Protein AF-A0AAW6PSE3-F1 (afdb_monomer_lite)

Radius of gyration: 17.86 Å; chains: 1; bounding box: 47×17×49 Å

Structure (mmCIF, N/CA/C/O backbone):
data_AF-A0AAW6PSE3-F1
#
_entry.id   AF-A0AAW6PSE3-F1
#
loop_
_atom_site.group_PDB
_atom_site.id
_atom_site.type_symbol
_atom_site.label_atom_id
_atom_site.label_alt_id
_atom_site.label_comp_id
_atom_site.label_asym_id
_atom_site.label_entity_id
_atom_site.label_seq_id
_atom_site.pdbx_PDB_ins_code
_atom_site.Cartn_x
_atom_site.Cartn_y
_atom_site.Cartn_z
_atom_site.occupancy
_atom_site.B_iso_or_equiv
_atom_site.auth_seq_id
_atom_site.auth_comp_id
_atom_site.auth_asym_id
_atom_site.auth_atom_id
_atom_site.pdbx_PDB_model_num
ATOM 1 N N . MET A 1 1 ? 29.779 0.490 32.573 1.00 57.25 1 MET A N 1
ATOM 2 C CA . MET A 1 1 ? 29.625 0.024 31.177 1.00 57.25 1 MET A CA 1
ATOM 3 C C . MET A 1 1 ? 28.152 -0.112 30.727 1.00 57.25 1 MET A C 1
ATOM 5 O O . MET A 1 1 ? 27.846 -1.081 30.048 1.00 57.25 1 MET A O 1
ATOM 9 N N . PRO A 1 2 ? 27.217 0.817 31.040 1.00 60.88 2 PRO A N 1
ATOM 10 C CA . PRO A 1 2 ? 25.818 0.685 30.593 1.00 60.88 2 PRO A CA 1
ATOM 11 C C . PRO A 1 2 ? 25.605 1.114 29.130 1.00 60.88 2 PRO A C 1
ATOM 13 O O . PRO A 1 2 ? 24.729 0.585 28.455 1.00 60.88 2 PRO A O 1
ATOM 16 N N . TYR A 1 3 ? 26.439 2.024 28.613 1.00 66.25 3 TYR A N 1
ATOM 17 C CA . TYR A 1 3 ? 26.326 2.543 27.243 1.00 66.25 3 TYR A CA 1
ATOM 18 C C . TYR A 1 3 ? 26.631 1.493 26.170 1.00 66.25 3 TYR A C 1
ATOM 20 O O . TYR A 1 3 ? 26.011 1.502 25.116 1.00 66.25 3 TYR A O 1
ATOM 28 N N . LEU A 1 4 ? 27.532 0.548 26.458 1.00 67.25 4 LEU A N 1
ATOM 29 C CA . LEU A 1 4 ? 27.878 -0.549 25.546 1.00 67.25 4 LEU A CA 1
ATOM 30 C C . LEU A 1 4 ? 26.681 -1.477 25.296 1.00 67.25 4 LEU A C 1
ATOM 32 O O . LEU A 1 4 ? 26.467 -1.918 24.174 1.00 67.25 4 LEU A O 1
ATOM 36 N N . LEU A 1 5 ? 25.872 -1.710 26.332 1.00 64.75 5 LEU A 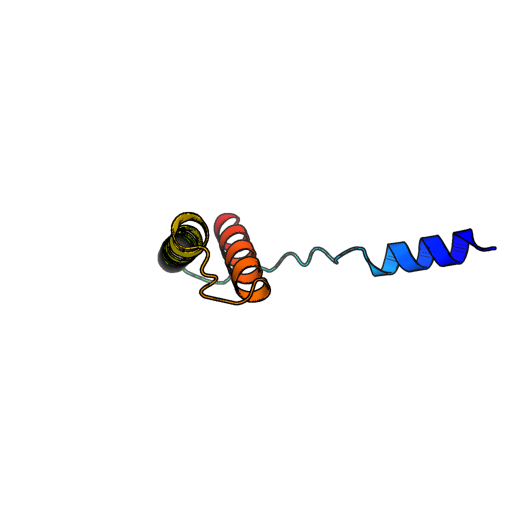N 1
ATOM 37 C CA . LEU A 1 5 ? 24.656 -2.521 26.261 1.00 64.75 5 LEU A CA 1
ATOM 38 C C . LEU A 1 5 ? 23.538 -1.780 25.504 1.00 64.75 5 LEU A C 1
ATOM 40 O O . LEU A 1 5 ? 22.811 -2.384 24.721 1.00 64.75 5 LEU A O 1
ATOM 44 N N . LEU A 1 6 ? 23.465 -0.456 25.673 1.00 64.50 6 LEU A N 1
ATOM 45 C CA . LEU A 1 6 ? 22.499 0.416 24.999 1.00 64.50 6 LEU A CA 1
ATOM 46 C C . LEU A 1 6 ? 22.797 0.575 23.493 1.00 64.50 6 LEU A C 1
ATOM 48 O O . LEU A 1 6 ? 21.876 0.577 22.682 1.00 64.50 6 LEU A O 1
ATOM 52 N N . VAL A 1 7 ? 24.078 0.622 23.109 1.00 68.25 7 VAL A N 1
ATOM 53 C CA . VAL A 1 7 ? 24.526 0.614 21.702 1.00 68.25 7 VAL A CA 1
ATOM 54 C C . VAL A 1 7 ? 24.244 -0.733 21.031 1.00 68.25 7 VAL A C 1
ATOM 56 O O . VAL A 1 7 ? 23.813 -0.762 19.880 1.00 68.25 7 VAL A O 1
ATOM 59 N N . LEU A 1 8 ? 24.432 -1.845 21.750 1.00 64.50 8 LEU A N 1
ATOM 60 C CA . LEU A 1 8 ? 24.155 -3.184 21.223 1.00 64.50 8 LEU A CA 1
ATOM 61 C C . LEU A 1 8 ? 22.660 -3.386 20.935 1.00 64.50 8 LEU A C 1
ATOM 63 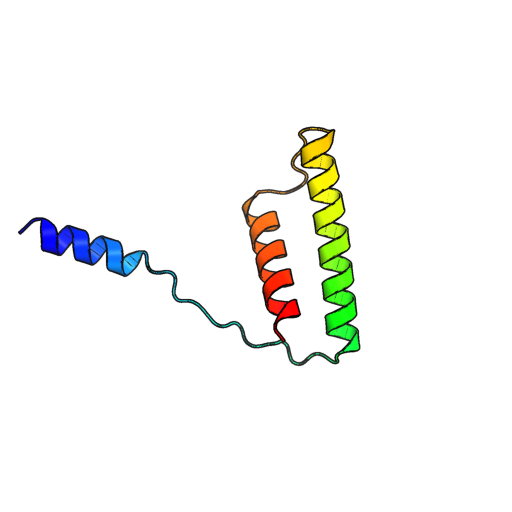O O . LEU A 1 8 ? 22.305 -3.954 19.908 1.00 64.50 8 LEU A O 1
ATOM 67 N N . LEU A 1 9 ? 21.788 -2.874 21.809 1.00 64.94 9 LEU A N 1
ATOM 68 C CA . LEU A 1 9 ? 20.336 -2.912 21.615 1.00 64.94 9 LEU A CA 1
ATOM 69 C C . LEU A 1 9 ? 19.903 -2.089 20.393 1.00 64.94 9 LEU A C 1
ATOM 71 O O . LEU A 1 9 ? 19.130 -2.580 19.579 1.00 64.94 9 LEU A O 1
ATOM 75 N N . PHE A 1 10 ? 20.466 -0.893 20.192 1.00 59.62 10 PHE A N 1
ATOM 76 C CA . PHE A 1 10 ? 20.161 -0.062 19.019 1.00 59.62 10 PHE A CA 1
ATOM 77 C C . PHE A 1 10 ? 20.605 -0.701 17.690 1.00 59.62 10 PHE A C 1
ATOM 79 O O . PHE A 1 10 ? 19.912 -0.568 16.683 1.00 59.62 10 PHE A O 1
ATOM 86 N N . ALA A 1 11 ? 21.724 -1.432 17.683 1.00 60.56 11 ALA A N 1
ATOM 87 C CA . ALA A 1 11 ? 22.239 -2.117 16.494 1.00 60.56 11 ALA A CA 1
ATOM 88 C C . ALA A 1 11 ? 21.407 -3.345 16.075 1.00 60.56 11 ALA A C 1
ATOM 90 O O . ALA A 1 11 ? 21.440 -3.734 14.912 1.00 60.56 11 ALA A O 1
ATOM 91 N N . LEU A 1 12 ? 20.635 -3.947 16.990 1.00 58.97 12 LEU A N 1
ATOM 92 C CA . LEU A 1 12 ? 19.686 -5.019 16.655 1.00 58.97 12 LEU A CA 1
ATOM 93 C C . LEU A 1 12 ? 18.349 -4.493 16.114 1.00 58.97 12 LEU A C 1
ATOM 95 O O . LEU A 1 12 ? 17.529 -5.284 15.659 1.00 58.97 12 LEU A O 1
ATOM 99 N N . HIS A 1 13 ? 18.095 -3.187 16.209 1.00 56.78 13 HIS A N 1
ATOM 100 C CA . HIS A 1 13 ? 16.824 -2.576 15.806 1.00 56.78 13 HIS A CA 1
ATOM 101 C C . HIS A 1 13 ? 16.939 -1.819 14.488 1.00 56.78 13 HIS A C 1
ATOM 103 O O . HIS A 1 13 ? 15.946 -1.262 14.034 1.00 56.78 13 HIS A O 1
ATOM 109 N N . THR A 1 14 ? 18.123 -1.775 13.867 1.00 59.06 14 THR A N 1
ATOM 110 C CA . THR A 1 14 ? 18.240 -1.262 12.504 1.00 59.06 14 THR A CA 1
ATOM 111 C C . THR A 1 14 ? 17.552 -2.256 11.575 1.00 59.06 14 THR A C 1
ATOM 113 O O . THR A 1 14 ? 18.077 -3.363 11.408 1.00 59.06 14 THR A O 1
ATOM 116 N N . PRO A 1 15 ? 16.395 -1.912 10.980 1.00 58.34 15 PRO A N 1
ATOM 117 C CA . PRO A 1 15 ? 15.797 -2.778 9.985 1.00 58.34 15 PRO A CA 1
ATOM 118 C C . PRO A 1 15 ? 16.805 -2.868 8.840 1.00 58.34 15 PRO A C 1
ATOM 120 O O . PRO A 1 15 ? 17.218 -1.848 8.283 1.00 58.34 15 PRO A O 1
ATOM 123 N N . LEU A 1 16 ? 17.263 -4.082 8.524 1.00 58.50 16 LEU A N 1
ATOM 124 C CA . LEU A 1 16 ? 17.962 -4.317 7.269 1.00 58.50 16 LEU A CA 1
ATOM 125 C C . LEU A 1 16 ? 16.988 -3.884 6.176 1.00 58.50 16 LEU A C 1
ATOM 127 O O . LEU A 1 16 ? 15.977 -4.554 5.960 1.00 58.50 16 LEU A O 1
ATOM 131 N N . ALA A 1 17 ? 17.271 -2.750 5.533 1.00 56.91 17 ALA A N 1
ATOM 132 C CA . ALA A 1 17 ? 16.561 -2.304 4.348 1.00 56.91 17 ALA A CA 1
ATOM 133 C C . ALA A 1 17 ? 16.803 -3.358 3.264 1.00 56.91 17 ALA A C 1
ATOM 135 O O . ALA A 1 17 ? 17.784 -3.319 2.523 1.00 56.91 17 ALA A O 1
ATOM 136 N N . SER A 1 18 ? 15.946 -4.372 3.256 1.00 58.62 18 SER A N 1
ATOM 137 C CA . SER A 1 18 ? 15.967 -5.427 2.264 1.00 58.62 18 SER A CA 1
ATOM 138 C C . SER A 1 18 ? 15.395 -4.799 1.010 1.00 58.62 18 SER A C 1
ATOM 140 O O . SER A 1 18 ? 14.181 -4.662 0.878 1.00 58.62 18 SER A O 1
ATOM 142 N N . ALA A 1 19 ? 16.280 -4.346 0.122 1.00 61.75 19 ALA A N 1
ATOM 143 C CA . ALA A 1 19 ? 15.897 -3.976 -1.227 1.00 61.75 19 ALA A CA 1
ATOM 144 C C . ALA A 1 19 ? 15.326 -5.238 -1.879 1.00 61.75 19 ALA A C 1
ATOM 146 O O . ALA A 1 19 ? 16.065 -6.117 -2.326 1.00 61.75 19 ALA A O 1
ATOM 147 N N . THR A 1 20 ? 14.003 -5.376 -1.831 1.00 70.88 20 THR A N 1
ATOM 148 C CA . THR A 1 20 ? 13.311 -6.450 -2.533 1.00 70.88 20 THR A CA 1
ATOM 149 C C . THR A 1 20 ? 13.594 -6.237 -4.013 1.00 70.88 20 THR A C 1
ATOM 151 O O . THR A 1 20 ? 13.552 -5.109 -4.496 1.00 70.88 20 THR A O 1
ATOM 154 N N . SER A 1 21 ? 13.968 -7.282 -4.743 1.00 82.06 21 SER A N 1
ATOM 155 C CA . SER A 1 21 ? 14.133 -7.152 -6.187 1.00 82.06 21 SER A CA 1
ATOM 156 C C . SER A 1 21 ? 12.775 -6.905 -6.839 1.00 82.06 21 SER A C 1
ATOM 158 O O . SER A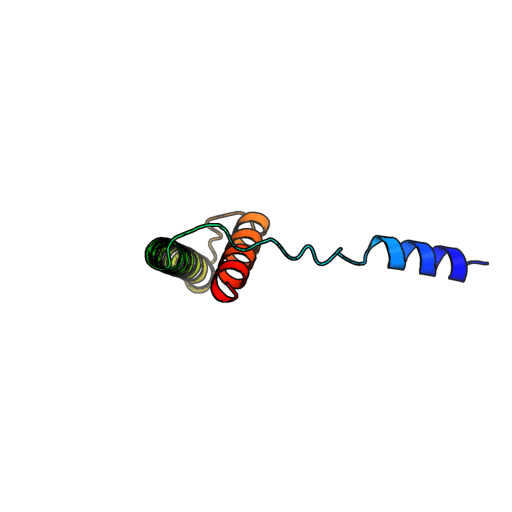 1 21 ? 11.728 -7.376 -6.379 1.00 82.06 21 SER A O 1
ATOM 160 N N . CYS A 1 22 ? 12.777 -6.144 -7.926 1.00 85.81 22 CYS A N 1
ATOM 161 C CA . CYS A 1 22 ? 11.588 -6.028 -8.749 1.00 85.81 22 CYS A CA 1
ATOM 162 C C . CYS A 1 22 ? 11.217 -7.406 -9.302 1.00 85.81 22 CYS A C 1
ATOM 164 O O . CYS A 1 22 ? 12.107 -8.161 -9.704 1.00 85.81 22 CYS A O 1
ATOM 166 N N . PRO A 1 23 ? 9.929 -7.777 -9.261 1.00 88.56 23 PRO A N 1
ATOM 167 C CA . PRO A 1 23 ? 9.496 -9.025 -9.862 1.00 88.56 23 PRO A CA 1
ATOM 168 C C . PRO A 1 23 ? 9.773 -8.990 -11.371 1.00 88.56 23 PRO A C 1
ATOM 170 O O . PRO A 1 23 ? 9.683 -7.933 -11.991 1.00 88.56 23 PRO A O 1
ATOM 173 N N . ASP A 1 24 ? 10.077 -10.148 -11.959 1.00 92.44 24 ASP A N 1
ATOM 174 C CA . ASP A 1 24 ? 10.328 -10.308 -13.402 1.00 92.44 24 ASP A CA 1
ATOM 175 C C . ASP A 1 24 ? 9.005 -10.294 -14.194 1.00 92.44 24 ASP A C 1
ATOM 177 O O . ASP A 1 24 ? 8.577 -11.273 -14.807 1.00 92.44 24 ASP A O 1
ATOM 181 N N . TRP A 1 25 ? 8.264 -9.200 -14.042 1.00 91.94 25 TRP A N 1
ATOM 182 C CA . TRP A 1 25 ? 6.945 -8.979 -14.615 1.00 91.94 25 TRP A CA 1
ATOM 183 C C . TRP A 1 25 ? 7.041 -8.113 -15.862 1.00 91.94 25 TRP A C 1
ATOM 185 O O . TRP A 1 25 ? 7.866 -7.208 -15.968 1.00 91.94 25 TRP A O 1
ATOM 195 N N . THR A 1 26 ? 6.118 -8.337 -16.792 1.00 93.44 26 THR A N 1
ATOM 196 C CA . THR A 1 26 ? 5.888 -7.372 -17.869 1.00 93.44 26 THR A CA 1
ATOM 197 C C . THR A 1 26 ? 5.348 -6.055 -17.290 1.00 93.44 26 THR A C 1
ATOM 199 O O . THR A 1 26 ? 4.647 -6.080 -16.271 1.00 93.44 26 THR A O 1
ATOM 202 N N . PRO A 1 27 ? 5.577 -4.905 -17.953 1.00 90.31 27 PRO A N 1
ATOM 203 C CA . PRO A 1 27 ? 5.040 -3.619 -17.501 1.00 90.31 27 PRO A CA 1
ATOM 204 C C . PRO A 1 27 ? 3.526 -3.648 -17.256 1.00 90.31 27 PRO A C 1
ATOM 206 O O . PRO A 1 27 ? 3.042 -3.147 -16.247 1.00 90.31 27 PRO A O 1
ATOM 209 N N . GLN A 1 28 ? 2.778 -4.341 -18.119 1.00 93.94 28 GLN A N 1
ATOM 210 C CA . GLN A 1 28 ? 1.326 -4.465 -17.998 1.00 93.94 28 GLN A CA 1
ATOM 211 C C . GLN A 1 28 ? 0.891 -5.224 -16.732 1.00 93.94 28 GLN A C 1
ATOM 213 O O . GLN A 1 28 ? -0.127 -4.886 -16.130 1.00 93.94 28 GLN A O 1
ATOM 218 N N . GLN A 1 29 ? 1.649 -6.240 -16.308 1.00 94.56 29 GLN A N 1
ATOM 219 C CA . GLN A 1 29 ? 1.380 -6.957 -15.057 1.00 94.56 29 GLN A CA 1
ATOM 220 C C . GLN A 1 29 ? 1.655 -6.070 -13.841 1.00 94.56 29 GLN A C 1
ATOM 222 O O . GLN A 1 29 ? 0.844 -6.038 -12.917 1.00 94.56 29 GLN A O 1
ATOM 227 N N . ALA A 1 30 ? 2.759 -5.318 -13.857 1.00 93.12 30 ALA A N 1
ATOM 228 C CA . ALA A 1 30 ? 3.083 -4.382 -12.786 1.00 93.12 30 ALA A CA 1
ATOM 229 C C . ALA A 1 30 ? 2.016 -3.284 -12.649 1.00 93.12 30 ALA A C 1
ATOM 231 O O . ALA A 1 30 ? 1.546 -3.012 -11.545 1.00 93.12 30 ALA A O 1
ATOM 232 N N . GLU A 1 31 ? 1.570 -2.704 -13.765 1.00 94.50 31 GLU A N 1
ATOM 233 C CA . GLU A 1 31 ? 0.498 -1.704 -13.782 1.00 94.50 31 GLU A CA 1
ATOM 234 C C . GLU A 1 31 ? -0.826 -2.256 -13.240 1.00 94.50 31 GLU A C 1
ATOM 236 O O . GLU A 1 31 ? -1.494 -1.587 -12.444 1.00 94.50 31 GLU A O 1
ATOM 241 N N . ALA A 1 32 ? -1.196 -3.480 -13.630 1.00 96.75 32 ALA A N 1
ATOM 242 C CA . ALA A 1 32 ? -2.408 -4.132 -13.146 1.00 96.75 32 ALA A CA 1
ATOM 243 C C . ALA A 1 32 ? -2.366 -4.360 -11.625 1.00 96.75 32 ALA A C 1
ATOM 245 O O . ALA A 1 32 ? -3.336 -4.045 -10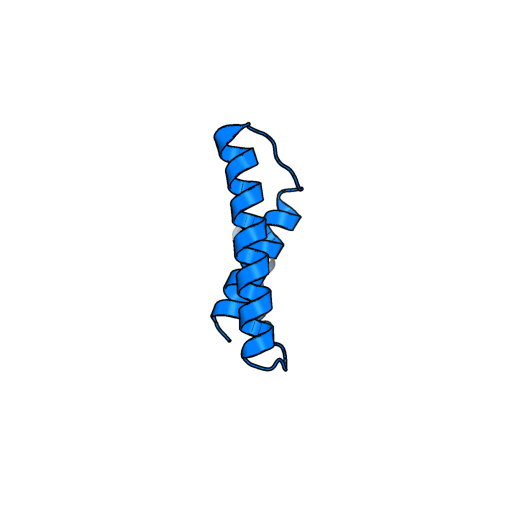.931 1.00 96.75 32 ALA A O 1
ATOM 246 N N . GLU A 1 33 ? -1.236 -4.836 -11.099 1.00 96.75 33 GLU A N 1
ATOM 247 C CA . GLU A 1 33 ? -1.056 -5.056 -9.662 1.00 96.75 33 GLU A CA 1
ATOM 248 C C . GLU A 1 33 ? -1.102 -3.734 -8.879 1.00 96.75 33 GLU A C 1
ATOM 250 O O . GLU A 1 33 ? -1.794 -3.615 -7.866 1.00 96.75 33 GLU A O 1
ATOM 255 N N . VAL A 1 34 ? -0.419 -2.695 -9.374 1.00 97.31 34 VAL A N 1
ATOM 256 C CA . VAL A 1 34 ? -0.449 -1.351 -8.774 1.00 97.31 34 VAL A CA 1
ATOM 257 C C . VAL A 1 34 ? -1.876 -0.805 -8.733 1.00 97.31 34 VAL A C 1
ATOM 259 O O . VAL A 1 34 ? -2.293 -0.244 -7.715 1.00 97.31 34 VAL A O 1
ATOM 262 N N . ALA A 1 35 ? -2.643 -0.970 -9.813 1.00 98.25 35 ALA A N 1
ATOM 263 C CA . ALA A 1 35 ? -4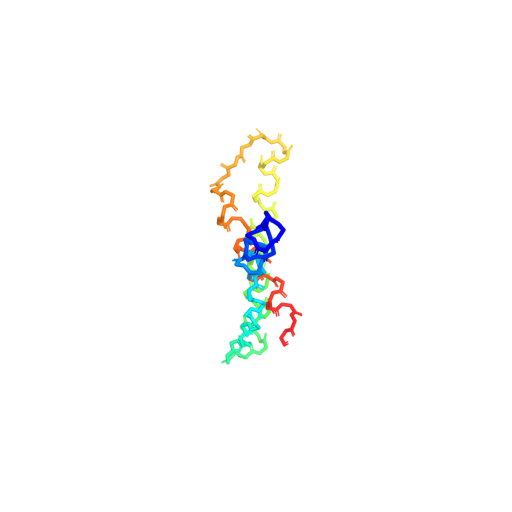.034 -0.537 -9.868 1.00 98.25 35 ALA A CA 1
ATOM 264 C C . ALA A 1 35 ? -4.906 -1.292 -8.852 1.00 98.25 35 ALA A C 1
ATOM 266 O O . ALA A 1 35 ? -5.693 -0.670 -8.131 1.00 98.25 35 ALA A O 1
ATOM 267 N N . GLN A 1 36 ? -4.733 -2.611 -8.743 1.00 98.56 36 GLN A N 1
ATOM 268 C CA . GLN A 1 36 ? -5.472 -3.440 -7.794 1.00 98.56 36 GLN A CA 1
ATOM 269 C C . GLN A 1 36 ? -5.159 -3.067 -6.336 1.00 98.56 36 GLN A C 1
ATOM 271 O O . GLN A 1 36 ? -6.080 -2.913 -5.524 1.00 98.56 36 GLN A O 1
ATOM 276 N N . LEU A 1 37 ? -3.880 -2.886 -5.995 1.00 98.44 37 LEU A N 1
ATOM 277 C CA . LEU A 1 37 ? -3.452 -2.489 -4.652 1.00 98.44 37 LEU A CA 1
ATOM 278 C C . LEU A 1 37 ? -4.010 -1.116 -4.273 1.00 98.44 37 LEU A C 1
ATOM 280 O O . LEU A 1 37 ? -4.561 -0.962 -3.184 1.00 98.44 37 LEU A O 1
ATOM 284 N N . ARG A 1 38 ? -3.954 -0.134 -5.184 1.00 98.69 38 ARG A N 1
ATOM 285 C CA . ARG A 1 38 ? -4.538 1.199 -4.956 1.00 98.69 38 ARG A CA 1
ATOM 286 C C . ARG A 1 38 ? -6.036 1.129 -4.680 1.00 98.69 38 ARG A C 1
ATOM 288 O O . ARG A 1 38 ? -6.502 1.753 -3.731 1.00 98.69 38 ARG A O 1
ATOM 295 N N . ALA A 1 39 ? -6.781 0.363 -5.474 1.00 98.81 39 ALA A N 1
ATOM 296 C CA . ALA A 1 39 ? -8.219 0.201 -5.274 1.00 98.81 39 ALA A CA 1
ATOM 297 C C . ALA A 1 39 ? -8.541 -0.481 -3.932 1.00 98.81 39 ALA A C 1
ATOM 299 O O . ALA A 1 39 ? -9.479 -0.091 -3.236 1.00 98.81 39 ALA A O 1
ATOM 300 N N . THR A 1 40 ? -7.741 -1.479 -3.551 1.00 98.75 40 THR A N 1
ATOM 301 C CA . THR A 1 40 ? -7.907 -2.213 -2.292 1.00 98.75 40 THR A CA 1
ATOM 302 C C . THR A 1 40 ? -7.663 -1.312 -1.085 1.00 98.75 40 THR A C 1
ATOM 304 O O . THR A 1 40 ? -8.521 -1.245 -0.203 1.00 98.75 40 THR A O 1
ATOM 307 N N . LEU A 1 41 ? -6.544 -0.582 -1.082 1.00 98.81 41 LEU A N 1
ATOM 308 C CA . LEU A 1 41 ? -6.192 0.362 -0.023 1.00 98.81 41 LEU A CA 1
ATOM 309 C C . LEU A 1 41 ? -7.234 1.475 0.096 1.00 98.81 41 LEU A C 1
ATOM 311 O O . LEU A 1 41 ? -7.728 1.710 1.190 1.00 98.81 41 LEU A O 1
ATOM 315 N N . ALA A 1 42 ? -7.666 2.067 -1.022 1.00 98.75 42 ALA A N 1
ATOM 316 C CA . ALA A 1 42 ? -8.686 3.116 -1.009 1.00 98.75 42 ALA A CA 1
ATOM 317 C C . ALA A 1 42 ? -10.007 2.652 -0.370 1.00 98.75 42 ALA A C 1
ATOM 319 O O . ALA A 1 42 ? -10.625 3.396 0.390 1.00 98.75 42 ALA A O 1
ATOM 320 N N . ARG A 1 43 ? -10.432 1.409 -0.635 1.00 98.75 43 ARG A N 1
ATOM 321 C CA . ARG A 1 43 ? -11.621 0.830 0.006 1.00 98.75 43 ARG A CA 1
ATOM 322 C C . ARG A 1 43 ? -11.420 0.665 1.513 1.00 98.75 43 ARG A C 1
ATOM 324 O O . ARG A 1 43 ? -12.330 0.960 2.283 1.00 98.75 43 ARG A O 1
ATOM 331 N N . TRP A 1 44 ? -10.266 0.162 1.941 1.00 98.75 44 TRP A N 1
ATOM 332 C CA . TRP A 1 44 ? -9.971 0.005 3.366 1.00 98.75 44 TRP A CA 1
ATOM 333 C C . TRP A 1 44 ? -9.906 1.357 4.083 1.00 98.75 44 TRP A C 1
ATOM 335 O O . TRP A 1 44 ? -10.539 1.510 5.127 1.00 98.75 44 TRP A O 1
ATOM 345 N N . ASP A 1 45 ? -9.246 2.345 3.477 1.00 98.75 45 ASP A N 1
ATOM 346 C CA . ASP A 1 45 ? -9.158 3.717 3.979 1.00 98.75 45 ASP A CA 1
ATOM 347 C C . ASP A 1 45 ? -10.552 4.345 4.119 1.00 98.75 45 ASP A C 1
ATOM 349 O O . ASP A 1 45 ? -10.857 4.958 5.142 1.00 98.75 45 ASP A O 1
ATOM 353 N N . GLU A 1 46 ? -11.438 4.164 3.133 1.00 98.69 46 GLU A N 1
ATOM 354 C CA . GLU A 1 46 ? -12.807 4.680 3.212 1.00 98.69 46 GLU A CA 1
ATOM 355 C C . GLU A 1 46 ? -13.568 4.090 4.407 1.00 98.69 46 GLU A C 1
ATOM 357 O O . GLU A 1 46 ? -14.192 4.833 5.170 1.00 98.69 46 GLU A O 1
ATOM 362 N N . HIS A 1 47 ? -13.519 2.770 4.593 1.00 98.69 47 HIS A N 1
ATOM 363 C CA . HIS A 1 47 ? -14.191 2.115 5.716 1.00 98.69 47 HIS A CA 1
ATOM 364 C C . HIS A 1 47 ? -13.612 2.555 7.062 1.00 98.69 47 HIS A C 1
ATOM 366 O O . HIS A 1 47 ? -14.371 2.863 7.985 1.00 98.69 47 HIS A O 1
ATOM 372 N N . TYR A 1 48 ? -12.290 2.663 7.166 1.00 98.31 48 TYR A N 1
ATOM 373 C CA . TYR A 1 48 ? -11.648 3.125 8.387 1.00 98.31 48 TYR A CA 1
ATOM 374 C C . TYR A 1 48 ? -12.035 4.574 8.707 1.00 98.31 48 TYR A C 1
ATOM 376 O O . TYR A 1 48 ? -12.537 4.859 9.793 1.00 98.31 48 TYR A O 1
ATOM 384 N N . HIS A 1 49 ? -11.895 5.491 7.749 1.00 98.25 49 HIS A N 1
ATOM 385 C CA . HIS A 1 49 ? -12.116 6.916 7.991 1.00 98.25 49 HIS A CA 1
ATOM 386 C C . HIS A 1 49 ? -13.589 7.304 8.115 1.00 98.25 49 HIS A C 1
ATOM 388 O O . HIS A 1 49 ? -13.917 8.199 8.893 1.00 98.25 49 HIS A O 1
ATOM 394 N N . ARG A 1 50 ? -14.487 6.673 7.349 1.00 98.25 50 ARG A N 1
ATOM 395 C C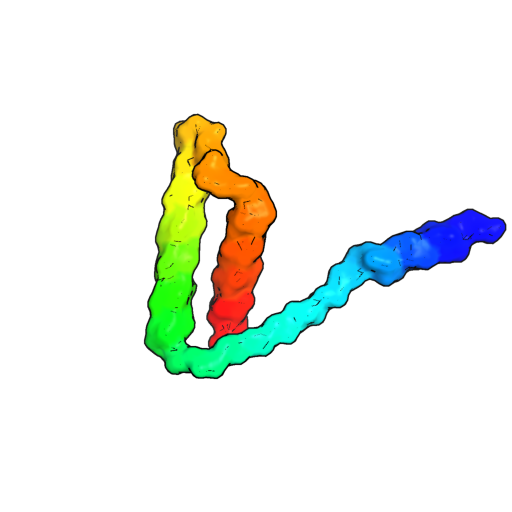A . ARG A 1 50 ? -15.914 7.035 7.353 1.00 98.25 50 ARG A CA 1
ATOM 396 C C . ARG A 1 50 ? -16.734 6.232 8.347 1.00 98.25 50 ARG A C 1
ATOM 398 O O . ARG A 1 50 ? -17.751 6.735 8.815 1.00 98.25 50 ARG A O 1
ATOM 405 N N . GLN A 1 51 ? -16.338 4.991 8.620 1.00 98.12 51 GLN A N 1
ATOM 406 C CA . GLN A 1 51 ? -17.134 4.059 9.424 1.00 98.12 51 GLN A CA 1
ATOM 407 C C . GLN A 1 51 ? -16.424 3.650 10.719 1.00 98.12 51 GLN A C 1
ATOM 409 O O . GLN A 1 51 ? -17.062 3.053 11.581 1.00 98.12 51 GLN A O 1
ATOM 414 N N . GLY A 1 52 ? -15.133 3.964 10.884 1.00 98.06 52 GLY A N 1
ATOM 415 C CA . GLY A 1 52 ? -14.348 3.517 12.036 1.00 98.06 52 GLY A CA 1
ATOM 416 C C . GLY A 1 52 ? -14.101 2.007 12.041 1.00 98.06 52 GLY A C 1
ATOM 417 O O . GLY A 1 52 ? -13.849 1.437 13.099 1.00 98.06 52 GLY A O 1
ATOM 418 N N . VAL A 1 53 ? -14.218 1.345 10.883 1.00 98.50 53 VAL A N 1
ATOM 419 C CA . VAL A 1 53 ? -14.102 -0.113 10.762 1.00 98.50 53 VAL A CA 1
ATOM 420 C C . VAL A 1 53 ? -12.796 -0.474 10.067 1.00 98.50 53 VAL A C 1
ATOM 422 O O . VAL A 1 53 ? -12.613 -0.182 8.886 1.00 98.50 53 VAL A O 1
ATOM 425 N N . ALA A 1 54 ? -11.915 -1.170 10.784 1.00 97.94 54 ALA A N 1
ATOM 426 C CA . ALA A 1 54 ? -10.758 -1.829 10.191 1.00 97.94 54 ALA A CA 1
ATOM 427 C C . ALA A 1 54 ? -11.202 -3.140 9.516 1.00 97.94 54 ALA A C 1
ATOM 429 O O . ALA A 1 54 ? -11.684 -4.058 10.179 1.00 97.94 54 ALA A O 1
ATOM 430 N N . LEU A 1 55 ? -11.073 -3.218 8.187 1.00 98.44 55 LEU A N 1
ATOM 431 C CA . LEU A 1 55 ? -11.456 -4.407 7.408 1.00 98.44 55 LEU A CA 1
ATOM 432 C C . LEU A 1 55 ? -10.388 -5.511 7.412 1.00 98.44 55 LEU A C 1
ATOM 434 O O . LEU A 1 55 ? -10.686 -6.655 7.072 1.00 98.44 55 LEU A O 1
ATOM 438 N N . VAL A 1 56 ? -9.155 -5.164 7.772 1.00 98.31 56 VAL A N 1
ATOM 439 C CA . VAL A 1 56 ? -8.002 -6.060 7.894 1.00 98.31 56 VAL A CA 1
ATOM 440 C C . VAL A 1 56 ? -7.167 -5.642 9.104 1.00 98.31 56 VAL A C 1
ATOM 442 O O . VAL A 1 56 ? -7.349 -4.544 9.625 1.00 98.31 56 VAL A O 1
ATOM 445 N N . ALA A 1 57 ? -6.263 -6.513 9.551 1.00 98.50 57 ALA A N 1
ATOM 446 C CA . ALA A 1 57 ? -5.286 -6.171 10.582 1.00 98.50 57 ALA A CA 1
ATOM 447 C C . ALA A 1 57 ? -4.250 -5.160 10.061 1.00 98.50 57 ALA A C 1
ATOM 449 O O . ALA A 1 57 ? -3.902 -5.198 8.877 1.00 98.50 57 ALA A O 1
ATOM 450 N N . ASP A 1 58 ? -3.718 -4.328 10.960 1.00 97.50 58 ASP A N 1
ATOM 451 C CA . ASP A 1 58 ? -2.742 -3.274 10.644 1.00 97.50 58 ASP A CA 1
ATOM 452 C C . ASP A 1 58 ? -1.537 -3.811 9.859 1.00 97.50 58 ASP A C 1
ATOM 454 O O . ASP A 1 58 ? -1.160 -3.246 8.840 1.00 97.50 58 ASP A O 1
ATOM 458 N N . GLU A 1 59 ? -1.008 -4.977 10.241 1.00 97.44 59 GLU A N 1
ATOM 459 C CA . GLU A 1 59 ? 0.125 -5.598 9.544 1.00 97.44 59 GLU A CA 1
ATOM 460 C C . GLU A 1 59 ? -0.175 -5.895 8.062 1.00 97.44 59 GLU A C 1
ATOM 462 O O . GLU A 1 59 ? 0.675 -5.678 7.201 1.00 97.44 59 GLU A O 1
ATOM 467 N N . LEU A 1 60 ? -1.393 -6.339 7.729 1.00 98.31 60 LEU A N 1
ATOM 468 C CA . LEU A 1 60 ? -1.780 -6.593 6.335 1.00 98.31 60 LEU A CA 1
ATOM 469 C C . LEU A 1 60 ? -1.946 -5.293 5.547 1.00 98.31 60 LEU A C 1
ATOM 471 O O . LEU A 1 60 ? -1.624 -5.246 4.355 1.00 98.31 60 LEU A O 1
ATOM 475 N N . TYR A 1 61 ? -2.452 -4.244 6.196 1.00 98.56 61 TYR A N 1
ATOM 476 C CA . TYR A 1 61 ? -2.527 -2.914 5.602 1.00 98.56 61 TYR A CA 1
ATOM 477 C C . TYR A 1 61 ? -1.123 -2.382 5.288 1.00 98.56 61 TYR A C 1
ATOM 479 O O . TYR A 1 61 ? -0.855 -1.980 4.152 1.00 98.56 61 TYR A O 1
ATOM 487 N N . ASP A 1 62 ? -0.214 -2.455 6.260 1.00 98.00 62 ASP A N 1
ATOM 488 C CA . ASP A 1 62 ? 1.160 -1.974 6.137 1.00 98.00 62 ASP A CA 1
ATOM 489 C C . ASP A 1 62 ? 1.933 -2.742 5.063 1.00 98.00 62 ASP A C 1
ATOM 491 O O . ASP A 1 62 ? 2.480 -2.121 4.151 1.00 98.00 62 ASP A O 1
ATOM 495 N N . GLN A 1 63 ? 1.874 -4.078 5.064 1.00 97.81 63 GLN A N 1
ATOM 496 C CA . GLN A 1 63 ? 2.485 -4.906 4.017 1.00 97.81 63 GLN A CA 1
ATOM 497 C C . GLN A 1 63 ? 1.934 -4.575 2.622 1.00 97.81 63 GLN A C 1
ATOM 499 O O . GLN A 1 63 ? 2.682 -4.534 1.643 1.00 97.81 63 GLN A O 1
ATOM 504 N N . SER A 1 64 ? 0.631 -4.291 2.507 1.00 98.06 64 SER A N 1
ATOM 505 C CA . SER A 1 64 ? 0.019 -3.894 1.232 1.00 98.06 64 SER A CA 1
ATOM 506 C C . SER A 1 64 ? 0.533 -2.531 0.754 1.00 98.06 64 SER A C 1
ATOM 508 O O . SER A 1 64 ? 0.782 -2.346 -0.441 1.00 98.06 64 SER A O 1
ATOM 510 N N . ARG A 1 65 ? 0.736 -1.576 1.673 1.00 98.06 65 ARG A N 1
ATOM 511 C CA . ARG A 1 65 ? 1.328 -0.267 1.356 1.00 98.06 65 ARG A CA 1
ATOM 512 C C . ARG A 1 65 ? 2.796 -0.379 0.973 1.00 98.06 65 ARG A C 1
ATOM 514 O O . ARG A 1 65 ? 3.210 0.236 -0.008 1.00 98.06 65 ARG A O 1
ATOM 521 N N . GLU A 1 66 ? 3.570 -1.179 1.696 1.00 95.88 66 GLU A N 1
ATOM 522 C CA . GLU A 1 66 ? 4.965 -1.464 1.361 1.00 95.88 66 GLU A CA 1
ATOM 523 C C . GLU A 1 66 ? 5.079 -2.113 -0.017 1.00 95.88 66 GLU A C 1
ATOM 525 O O . GLU A 1 66 ? 5.873 -1.663 -0.844 1.00 95.88 66 GLU A O 1
ATOM 530 N N . ARG A 1 67 ? 4.228 -3.101 -0.319 1.00 94.94 67 ARG A N 1
ATOM 531 C CA . ARG A 1 67 ? 4.183 -3.743 -1.636 1.00 94.94 67 ARG A CA 1
ATOM 532 C C . ARG A 1 67 ? 3.856 -2.750 -2.747 1.00 94.94 67 ARG A C 1
ATOM 534 O O . ARG A 1 67 ? 4.502 -2.789 -3.793 1.00 94.94 67 ARG A O 1
ATOM 541 N N . LEU A 1 68 ? 2.886 -1.859 -2.532 1.00 97.19 68 LEU A N 1
ATOM 542 C CA . LEU A 1 68 ? 2.546 -0.815 -3.499 1.00 97.19 68 LEU A CA 1
ATOM 543 C C . LEU A 1 68 ? 3.728 0.133 -3.740 1.00 97.19 68 LEU A C 1
ATOM 545 O O . LEU A 1 68 ? 4.037 0.432 -4.892 1.00 97.19 68 LEU A O 1
ATOM 549 N N . ASN A 1 69 ? 4.390 0.585 -2.674 1.00 95.00 69 ASN A N 1
ATOM 550 C CA . ASN A 1 69 ? 5.559 1.459 -2.773 1.00 95.00 69 ASN A CA 1
ATOM 551 C C . ASN A 1 69 ? 6.711 0.773 -3.509 1.00 95.00 69 ASN A C 1
ATOM 553 O O . ASN A 1 69 ? 7.342 1.396 -4.356 1.00 95.00 69 ASN A O 1
ATOM 557 N N . HIS A 1 70 ? 6.950 -0.507 -3.216 1.00 92.31 70 HIS A N 1
ATOM 558 C CA . HIS A 1 70 ? 7.961 -1.318 -3.887 1.00 92.31 70 HIS A CA 1
ATOM 559 C C . HIS A 1 70 ? 7.705 -1.404 -5.395 1.00 92.31 70 HIS A C 1
ATOM 561 O O . HIS A 1 70 ? 8.575 -1.082 -6.194 1.00 92.31 70 HIS A O 1
ATOM 567 N N . LEU A 1 71 ? 6.483 -1.759 -5.801 1.00 93.06 71 LEU A N 1
ATOM 568 C CA . LEU A 1 71 ? 6.130 -1.880 -7.220 1.00 93.06 71 LEU A CA 1
ATOM 569 C C . LEU A 1 71 ? 6.179 -0.547 -7.978 1.00 93.06 71 LEU A C 1
ATOM 571 O O . LEU A 1 71 ? 6.457 -0.539 -9.171 1.00 93.06 71 LEU A O 1
ATOM 575 N N . GLN A 1 72 ? 5.929 0.580 -7.307 1.00 92.12 72 GLN A N 1
ATOM 576 C CA . GLN A 1 72 ? 6.044 1.911 -7.915 1.00 92.12 72 GLN A CA 1
ATOM 577 C C . GLN A 1 72 ? 7.491 2.339 -8.190 1.00 92.12 72 GLN A C 1
ATOM 579 O O . GLN A 1 72 ? 7.701 3.306 -8.918 1.00 92.12 72 GLN A O 1
ATOM 584 N N . GLN A 1 73 ? 8.470 1.656 -7.597 1.00 88.00 73 GLN A N 1
ATOM 585 C CA . GLN A 1 73 ? 9.894 1.962 -7.738 1.00 88.00 73 GLN A CA 1
ATOM 586 C C . GLN A 1 73 ? 10.598 1.106 -8.809 1.00 88.00 73 GLN A C 1
ATOM 588 O O . GLN A 1 73 ? 11.810 1.249 -8.962 1.00 88.00 73 GLN A O 1
ATOM 593 N N . CYS A 1 74 ? 9.876 0.228 -9.518 1.00 83.50 74 CYS A N 1
ATOM 594 C CA . CYS A 1 74 ? 10.451 -0.839 -10.354 1.00 83.50 74 CYS A CA 1
ATOM 595 C C . CYS A 1 74 ? 10.710 -0.528 -11.847 1.00 83.50 74 CYS A C 1
ATOM 597 O O . CYS A 1 74 ? 9.823 0.061 -12.490 1.00 83.50 74 CYS A O 1
#

Organism: Pseudomonas putida (NCBI:txid303)

Sequence (74 aa):
MPYLLLVLLFALHTPLASATSCPDWTPQQAEAEVAQLRATLARWDEHYHRQGVALVADELYDQSRERLNHLQQC

pLDDT: mean 86.64, std 15.57, range [56.78, 98.81]

Secondary structure (DSSP, 8-state):
-HHHHHHHHHHTSS-----PPPPS--HHHHHHHHHHHHHHHHHHHHHHHHH---SS-HHHHHHHHHHHHHHHT-

Foldseek 3Di:
DVVVVVVVVVVVPPPPPPLDDAPPDDPVVLVVLLVVLVVVLVVQCCCCVVVVDRPDDPVVSVVSVVVNVSSVVD